Protein AF-A0AB36IPS3-F1 (afdb_monomer_lite)

Radius of gyration: 16.65 Å; chains: 1; bounding box: 32×24×47 Å

Structure (mmCIF, N/CA/C/O backbone):
data_AF-A0AB36IPS3-F1
#
_entry.id   AF-A0AB36IPS3-F1
#
loop_
_atom_site.group_PDB
_atom_site.id
_atom_site.type_symbol
_atom_site.label_atom_id
_atom_site.label_alt_id
_atom_site.label_comp_id
_atom_site.label_asym_id
_atom_site.label_entity_id
_atom_site.label_seq_id
_atom_site.pdbx_PDB_ins_code
_atom_site.Cartn_x
_atom_site.Cartn_y
_atom_site.Cartn_z
_atom_site.occupancy
_atom_site.B_iso_or_equiv
_atom_site.auth_seq_id
_atom_site.auth_comp_id
_atom_site.auth_asym_id
_atom_site.auth_atom_id
_atom_site.pdbx_PDB_model_num
ATOM 1 N N . MET A 1 1 ? 14.909 13.369 -25.166 1.00 39.19 1 MET A N 1
ATOM 2 C CA . MET A 1 1 ? 14.500 13.444 -23.744 1.00 39.19 1 MET A CA 1
ATOM 3 C C . MET A 1 1 ? 14.930 12.143 -23.071 1.00 39.19 1 MET A C 1
ATOM 5 O O . MET A 1 1 ? 14.485 11.101 -23.540 1.00 39.19 1 MET A O 1
ATOM 9 N N . PRO A 1 2 ? 15.849 12.145 -22.088 1.00 43.81 2 PRO A N 1
ATOM 10 C CA . PRO A 1 2 ? 16.421 10.907 -21.561 1.00 43.81 2 PRO A CA 1
ATOM 11 C C . PRO A 1 2 ? 15.409 10.169 -20.670 1.00 43.81 2 PRO A C 1
ATOM 13 O O . PRO A 1 2 ? 14.888 10.717 -19.700 1.00 43.81 2 PRO A O 1
ATOM 16 N N . SER A 1 3 ? 15.154 8.903 -20.998 1.00 55.09 3 SER A N 1
ATOM 17 C CA . SER A 1 3 ? 14.115 8.020 -20.442 1.00 55.09 3 SER A CA 1
ATOM 18 C C . SER A 1 3 ? 14.199 7.706 -18.934 1.00 55.09 3 SER A C 1
ATOM 20 O O . SER A 1 3 ? 13.353 6.970 -18.426 1.00 55.09 3 SER A O 1
ATOM 22 N N . ASN A 1 4 ? 15.171 8.256 -18.195 1.00 53.03 4 ASN A N 1
ATOM 23 C CA . ASN A 1 4 ? 15.374 7.975 -16.765 1.00 53.03 4 ASN A CA 1
ATOM 24 C C . ASN A 1 4 ? 14.570 8.876 -15.814 1.00 53.03 4 ASN A C 1
ATOM 26 O O . ASN A 1 4 ? 14.280 8.453 -14.697 1.00 53.03 4 ASN A O 1
ATOM 30 N N . ALA A 1 5 ? 14.153 10.074 -16.236 1.00 54.12 5 ALA A N 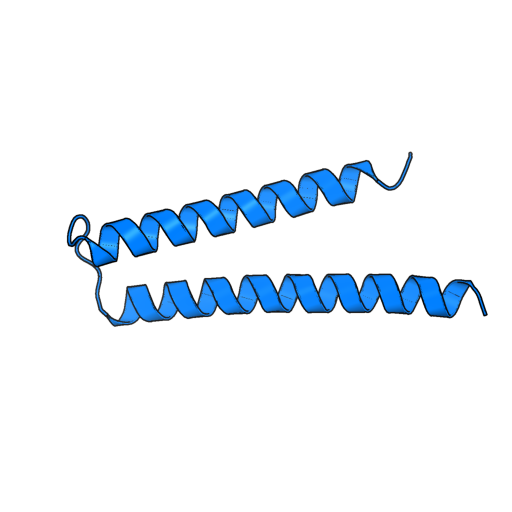1
ATOM 31 C CA . ALA A 1 5 ? 13.384 10.974 -15.367 1.00 54.12 5 ALA A CA 1
ATOM 32 C C . ALA A 1 5 ? 11.990 10.410 -15.019 1.00 54.12 5 ALA A C 1
ATOM 34 O O . ALA A 1 5 ? 11.525 10.541 -13.891 1.00 54.12 5 ALA A O 1
ATOM 35 N N . LEU A 1 6 ? 11.358 9.701 -15.962 1.00 55.09 6 LEU A N 1
ATOM 36 C CA . LEU A 1 6 ? 10.015 9.131 -15.790 1.00 55.09 6 LEU A CA 1
ATOM 37 C C . LEU A 1 6 ? 9.973 8.003 -14.751 1.00 55.09 6 LEU A C 1
ATOM 39 O O . LEU A 1 6 ? 8.980 7.852 -14.044 1.00 55.09 6 LEU A O 1
ATOM 43 N N . VAL A 1 7 ? 11.059 7.230 -14.633 1.00 57.78 7 VAL A N 1
ATOM 44 C CA . VAL A 1 7 ? 11.161 6.156 -13.633 1.00 57.78 7 VAL A CA 1
ATOM 45 C C . VAL A 1 7 ? 11.228 6.748 -12.230 1.00 57.78 7 VAL A C 1
ATOM 47 O O . VAL A 1 7 ? 10.515 6.280 -11.349 1.00 57.78 7 VAL A O 1
ATOM 50 N N . GLY A 1 8 ? 12.011 7.817 -12.046 1.00 66.44 8 GLY A N 1
ATOM 51 C CA . GLY A 1 8 ? 12.110 8.519 -10.766 1.00 66.44 8 GLY A CA 1
ATOM 52 C C . GLY A 1 8 ? 10.775 9.117 -10.316 1.00 66.44 8 GLY A C 1
ATOM 53 O O . GLY A 1 8 ? 10.389 8.955 -9.163 1.00 66.44 8 GLY A O 1
ATOM 54 N N . THR A 1 9 ? 10.025 9.748 -11.226 1.00 71.44 9 THR A N 1
ATOM 55 C CA . THR A 1 9 ? 8.719 10.340 -10.890 1.00 71.44 9 THR A CA 1
ATOM 56 C C . THR A 1 9 ? 7.663 9.285 -10.561 1.00 71.44 9 THR A C 1
ATOM 58 O O . THR A 1 9 ? 6.871 9.478 -9.641 1.00 71.44 9 THR A O 1
ATOM 61 N N . TRP A 1 10 ? 7.646 8.164 -11.285 1.00 70.81 10 TRP A N 1
ATOM 62 C CA . TRP A 1 10 ? 6.677 7.095 -11.050 1.00 70.81 10 TRP A CA 1
ATOM 63 C C . TRP A 1 10 ? 6.959 6.328 -9.751 1.00 70.81 10 TRP A C 1
ATOM 65 O O . TRP A 1 10 ? 6.038 6.135 -8.958 1.00 70.81 10 TRP A O 1
ATOM 75 N N . LEU A 1 11 ? 8.228 5.996 -9.470 1.00 74.38 11 LEU A N 1
ATOM 76 C CA . LEU A 1 11 ? 8.617 5.403 -8.185 1.00 74.38 11 LEU A CA 1
ATOM 77 C C . LEU A 1 11 ? 8.262 6.317 -7.015 1.00 74.38 11 LEU A C 1
ATOM 79 O O . LEU A 1 11 ? 7.748 5.835 -6.013 1.00 74.38 11 LEU A O 1
ATOM 83 N N . LYS A 1 12 ? 8.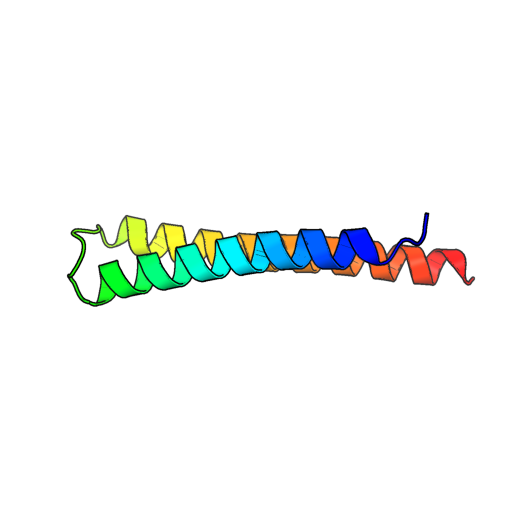496 7.628 -7.148 1.00 79.75 12 LYS A N 1
ATOM 84 C CA . LYS A 1 12 ? 8.179 8.591 -6.089 1.00 79.75 12 LYS A CA 1
ATOM 85 C C . LYS A 1 12 ? 6.691 8.570 -5.732 1.00 79.75 12 LYS A C 1
ATOM 87 O O . LYS A 1 12 ? 6.363 8.401 -4.565 1.00 79.75 12 LYS A O 1
ATOM 92 N N . ARG A 1 13 ? 5.806 8.627 -6.737 1.00 80.56 13 ARG A N 1
ATOM 93 C CA . ARG A 1 13 ? 4.345 8.565 -6.535 1.00 80.56 13 ARG A CA 1
ATOM 94 C C . ARG A 1 13 ? 3.905 7.269 -5.865 1.00 80.56 13 ARG A C 1
ATOM 96 O O . ARG A 1 13 ? 3.039 7.276 -4.998 1.00 80.56 13 ARG A O 1
ATOM 103 N N . PHE A 1 14 ? 4.503 6.159 -6.276 1.00 79.19 14 PHE A N 1
ATOM 104 C CA . PHE A 1 14 ? 4.213 4.854 -5.704 1.00 79.19 14 PHE A CA 1
ATOM 105 C C . PHE A 1 14 ? 4.667 4.756 -4.244 1.00 79.19 14 PHE A C 1
ATOM 107 O O . PHE A 1 14 ? 3.944 4.240 -3.397 1.00 79.19 14 PHE A O 1
ATOM 114 N N . PHE A 1 15 ? 5.849 5.291 -3.941 1.00 80.06 15 PHE A N 1
ATOM 115 C CA . PHE A 1 15 ? 6.403 5.323 -2.593 1.00 80.06 15 PHE A CA 1
ATOM 116 C C . PHE A 1 15 ? 5.595 6.237 -1.667 1.00 80.06 15 PHE A C 1
ATOM 118 O O . PHE A 1 15 ? 5.332 5.871 -0.528 1.00 80.06 15 PHE A O 1
ATOM 125 N N . GLU A 1 16 ? 5.150 7.392 -2.169 1.00 85.00 16 GLU A N 1
ATOM 126 C CA . GLU A 1 16 ? 4.237 8.300 -1.466 1.00 85.00 16 GLU A CA 1
ATOM 127 C C . GLU A 1 16 ? 2.916 7.594 -1.134 1.00 85.00 16 GLU A C 1
ATOM 129 O O . GLU A 1 16 ? 2.527 7.569 0.031 1.00 85.00 16 GLU A O 1
ATOM 134 N N . LYS A 1 17 ? 2.289 6.922 -2.112 1.00 83.94 17 LYS A N 1
ATOM 135 C CA . LYS A 1 17 ? 1.046 6.165 -1.887 1.00 83.94 17 LYS A CA 1
ATOM 136 C C . LYS A 1 17 ? 1.238 5.014 -0.893 1.00 83.94 17 LYS A C 1
ATOM 138 O O . LYS A 1 17 ? 0.393 4.788 -0.036 1.00 83.94 17 LYS A O 1
ATOM 143 N N . HIS A 1 18 ? 2.355 4.295 -0.979 1.00 83.06 18 HIS A N 1
ATOM 144 C CA . HIS A 1 18 ? 2.683 3.244 -0.018 1.00 83.06 18 HIS A CA 1
ATOM 145 C C . HIS A 1 18 ? 2.878 3.806 1.396 1.00 83.06 18 HIS A C 1
ATOM 147 O O . HIS A 1 18 ? 2.382 3.214 2.347 1.00 83.06 18 HIS A O 1
ATOM 153 N N . ASN A 1 19 ? 3.589 4.927 1.545 1.00 85.06 19 ASN A N 1
ATOM 154 C CA . ASN A 1 19 ? 3.792 5.576 2.842 1.00 85.06 19 ASN A CA 1
ATOM 155 C C . ASN A 1 19 ? 2.482 6.071 3.454 1.00 85.06 19 ASN A C 1
ATOM 157 O O . ASN A 1 19 ? 2.296 5.931 4.658 1.00 85.06 19 ASN A O 1
ATOM 161 N N . GLU A 1 20 ? 1.586 6.629 2.642 1.00 88.25 20 GLU A N 1
ATOM 162 C CA . GLU A 1 20 ? 0.262 7.062 3.093 1.00 88.25 20 GLU A CA 1
ATOM 163 C C . GLU A 1 20 ? -0.548 5.874 3.627 1.00 88.25 20 GLU A C 1
ATOM 165 O O . GLU A 1 20 ? -1.015 5.916 4.763 1.00 88.25 20 GLU A O 1
ATOM 170 N N . LEU A 1 21 ? -0.595 4.768 2.875 1.00 85.25 21 LEU A N 1
ATOM 171 C CA . LEU A 1 21 ? -1.249 3.530 3.310 1.00 85.25 21 LEU A CA 1
ATOM 172 C C . LEU A 1 21 ? -0.622 2.949 4.583 1.00 85.25 21 LEU A C 1
ATOM 174 O O . LEU A 1 21 ? -1.337 2.472 5.458 1.00 85.25 21 LEU A O 1
ATOM 178 N N . ASP A 1 22 ? 0.706 2.964 4.701 1.00 85.50 22 ASP A N 1
ATOM 179 C CA . ASP A 1 22 ? 1.402 2.448 5.885 1.00 85.50 22 ASP A CA 1
ATOM 180 C C . ASP A 1 22 ? 1.086 3.289 7.128 1.00 85.50 22 ASP A C 1
ATOM 182 O O . ASP A 1 22 ? 0.810 2.752 8.200 1.00 85.50 22 ASP A O 1
ATOM 186 N N . HIS A 1 23 ? 1.059 4.613 6.964 1.00 86.88 23 HIS A N 1
ATOM 187 C CA . HIS A 1 23 ? 0.705 5.546 8.023 1.00 86.88 23 HIS A CA 1
ATOM 188 C C . HIS A 1 23 ? -0.756 5.388 8.453 1.00 86.88 23 HIS A C 1
ATOM 190 O O . HIS A 1 23 ? -1.045 5.360 9.648 1.00 86.88 23 HIS A O 1
ATOM 196 N N . GLU A 1 24 ? -1.666 5.221 7.495 1.00 84.81 24 GLU A N 1
ATOM 197 C CA . GLU A 1 24 ? -3.083 5.006 7.763 1.00 84.81 24 GLU A CA 1
ATOM 198 C C . GLU A 1 24 ? -3.311 3.674 8.493 1.00 84.81 24 GLU A C 1
ATOM 200 O O . GLU A 1 24 ? -3.924 3.659 9.559 1.00 84.81 24 GLU A O 1
ATOM 205 N N . ILE A 1 25 ? -2.701 2.577 8.022 1.00 84.25 25 ILE A N 1
ATOM 206 C CA . ILE A 1 25 ? -2.722 1.278 8.716 1.00 84.25 25 ILE A CA 1
ATOM 207 C C . ILE A 1 25 ? -2.182 1.421 10.142 1.00 84.25 25 ILE A C 1
ATOM 209 O O . ILE A 1 25 ? -2.793 0.901 11.074 1.00 84.25 25 ILE A O 1
ATOM 213 N N . LYS A 1 26 ? -1.065 2.130 10.335 1.00 85.31 26 LYS A N 1
ATOM 214 C CA . LYS A 1 26 ? -0.479 2.335 11.663 1.00 85.31 26 LYS A CA 1
ATOM 215 C C . LYS A 1 26 ? -1.436 3.089 12.588 1.00 85.31 26 LYS A C 1
ATOM 217 O O . LYS A 1 26 ? -1.673 2.630 13.701 1.00 85.31 26 LYS 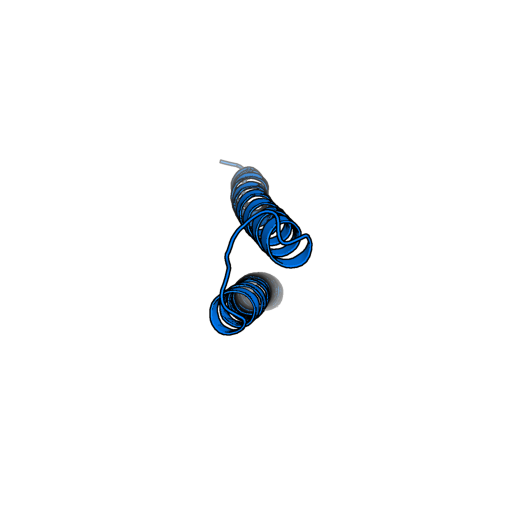A O 1
ATOM 222 N N . ASN A 1 27 ? -2.045 4.179 12.121 1.00 85.38 27 ASN A N 1
ATOM 223 C CA . ASN A 1 27 ? -3.016 4.950 12.904 1.00 85.38 27 ASN A CA 1
ATOM 224 C C . ASN A 1 27 ? -4.245 4.109 13.283 1.00 85.38 27 ASN A C 1
ATOM 226 O O . ASN A 1 27 ? -4.748 4.203 14.404 1.00 85.38 27 ASN A O 1
ATOM 230 N N . MET A 1 28 ? -4.702 3.244 12.378 1.00 83.94 28 MET A N 1
ATOM 231 C CA . MET A 1 28 ? -5.791 2.301 12.641 1.00 83.94 28 MET A CA 1
ATOM 232 C C . MET A 1 28 ? -5.389 1.209 13.645 1.00 83.94 28 MET A C 1
ATOM 234 O O . MET A 1 28 ? -6.171 0.849 14.522 1.00 83.94 28 MET A O 1
ATOM 238 N N . GLN A 1 29 ? -4.158 0.693 13.561 1.00 79.56 29 GLN A N 1
ATOM 239 C CA . GLN A 1 29 ? -3.637 -0.312 14.494 1.00 79.56 29 GLN A CA 1
ATOM 240 C C . GLN A 1 29 ? -3.424 0.246 15.903 1.00 79.56 29 GLN A C 1
ATOM 242 O O . GLN A 1 29 ? -3.714 -0.440 16.883 1.00 79.56 29 GLN A O 1
ATOM 247 N N . GLU A 1 30 ? -2.962 1.491 16.017 1.00 84.50 30 GLU A N 1
ATOM 248 C CA . GLU A 1 30 ? -2.776 2.170 17.302 1.00 84.50 30 GLU A CA 1
ATOM 249 C C . GLU A 1 30 ? -4.105 2.634 17.931 1.00 84.50 30 GLU A C 1
ATOM 251 O O . GLU A 1 30 ? -4.091 3.308 18.957 1.00 84.50 30 GLU A O 1
ATOM 256 N N . ASN A 1 31 ? -5.261 2.259 17.354 1.00 77.38 31 ASN A N 1
ATOM 257 C CA . ASN A 1 31 ? -6.596 2.728 17.757 1.00 77.38 31 ASN A CA 1
ATOM 258 C C . ASN A 1 31 ? -6.724 4.266 17.762 1.00 77.38 31 ASN A C 1
ATOM 260 O O . ASN A 1 31 ? -7.624 4.818 18.392 1.00 77.38 31 ASN A O 1
ATOM 264 N N . ILE A 1 32 ? -5.842 4.969 17.044 1.00 75.00 32 ILE A N 1
ATOM 265 C CA . ILE A 1 32 ? -5.887 6.428 16.886 1.00 75.00 32 ILE A CA 1
ATOM 266 C C . ILE A 1 32 ? -7.066 6.802 15.981 1.00 75.00 32 ILE A C 1
ATOM 268 O O . ILE A 1 32 ? -7.725 7.816 16.199 1.00 75.00 32 ILE A O 1
ATOM 272 N N . GLN A 1 33 ? -7.359 5.954 14.991 1.00 72.75 33 GLN A N 1
ATOM 273 C CA . GLN A 1 33 ? -8.498 6.096 14.093 1.00 72.75 33 GLN A CA 1
ATOM 274 C C . GLN A 1 33 ? -9.434 4.891 14.239 1.00 72.75 33 GLN A C 1
ATOM 276 O O . GLN A 1 33 ? -8.989 3.744 14.187 1.00 72.75 33 GLN A O 1
ATOM 281 N N . LEU A 1 34 ? -10.736 5.150 14.408 1.00 66.69 34 LEU A N 1
ATOM 282 C CA . LEU A 1 34 ? -11.770 4.117 14.343 1.00 66.69 34 LEU A CA 1
ATOM 283 C C . LEU A 1 34 ? -11.789 3.546 12.927 1.00 66.69 34 LEU A C 1
ATOM 285 O O . LEU A 1 34 ? -12.317 4.170 12.012 1.00 66.69 34 LEU A O 1
ATOM 289 N N . ALA A 1 35 ? -11.204 2.369 12.767 1.00 76.00 35 ALA A N 1
ATOM 290 C CA . ALA A 1 35 ? -11.260 1.612 11.535 1.00 76.00 35 ALA A CA 1
ATOM 291 C C . ALA A 1 35 ? -11.803 0.226 11.807 1.00 76.00 35 ALA A C 1
ATOM 293 O O . ALA A 1 35 ? -11.478 -0.430 12.801 1.00 76.00 35 ALA A O 1
ATOM 294 N N . THR A 1 36 ? -12.641 -0.230 10.894 1.00 78.06 36 THR A N 1
ATOM 295 C CA . THR A 1 36 ? -13.128 -1.597 10.930 1.00 78.06 36 THR A CA 1
ATOM 296 C C . THR A 1 36 ? -12.008 -2.560 10.539 1.00 78.06 36 THR A C 1
ATOM 298 O O . THR A 1 36 ? -11.115 -2.234 9.756 1.00 78.06 36 THR A O 1
ATOM 301 N N . HIS A 1 37 ? -12.063 -3.794 11.049 1.00 76.12 37 HIS A N 1
ATOM 302 C CA . HIS A 1 37 ? -11.134 -4.851 10.630 1.00 76.12 37 HIS A CA 1
ATOM 303 C C . HIS A 1 37 ? -11.097 -4.999 9.097 1.00 76.12 37 HIS A C 1
ATOM 305 O O . HIS A 1 37 ? -10.033 -5.197 8.515 1.00 76.12 37 HIS A O 1
ATOM 311 N N . MET A 1 38 ? -12.250 -4.794 8.450 1.00 79.88 38 MET A N 1
ATOM 312 C CA . MET A 1 38 ? -12.396 -4.798 6.995 1.00 79.88 38 MET A CA 1
ATOM 313 C C . MET A 1 38 ? -11.595 -3.690 6.301 1.00 79.88 38 MET A C 1
ATOM 315 O O . MET A 1 38 ? -11.007 -3.956 5.257 1.00 79.88 38 MET A O 1
ATOM 319 N N . GLU A 1 39 ? -11.532 -2.476 6.855 1.00 82.12 39 GLU A N 1
ATOM 320 C CA . GLU A 1 39 ? -10.715 -1.386 6.296 1.00 82.12 39 GLU A CA 1
ATOM 321 C C . GLU A 1 39 ? -9.223 -1.709 6.384 1.00 82.12 39 GLU A C 1
ATOM 323 O O . GLU A 1 39 ? -8.510 -1.587 5.391 1.00 82.12 39 GLU A O 1
ATOM 328 N N . ILE A 1 40 ? -8.752 -2.226 7.522 1.00 82.06 40 ILE A N 1
ATOM 329 C CA . ILE A 1 40 ? -7.349 -2.641 7.679 1.00 82.06 40 ILE A CA 1
ATOM 330 C C . ILE A 1 40 ? -6.999 -3.762 6.685 1.00 82.06 40 ILE A C 1
ATOM 332 O O . ILE A 1 40 ? -5.923 -3.755 6.079 1.00 82.06 40 ILE A O 1
ATOM 336 N N . GLU A 1 41 ? -7.894 -4.732 6.492 1.00 84.81 41 GLU A N 1
ATOM 337 C CA . GLU A 1 41 ? -7.715 -5.785 5.489 1.00 84.81 41 GLU A CA 1
ATOM 338 C C . GLU A 1 41 ? -7.742 -5.246 4.051 1.00 84.81 41 GLU A C 1
ATOM 340 O O . GLU A 1 41 ? -6.944 -5.687 3.218 1.00 84.81 41 GLU A O 1
ATOM 345 N N . ALA A 1 42 ? -8.610 -4.276 3.752 1.00 87.00 42 ALA A N 1
ATOM 346 C CA . ALA A 1 42 ? -8.6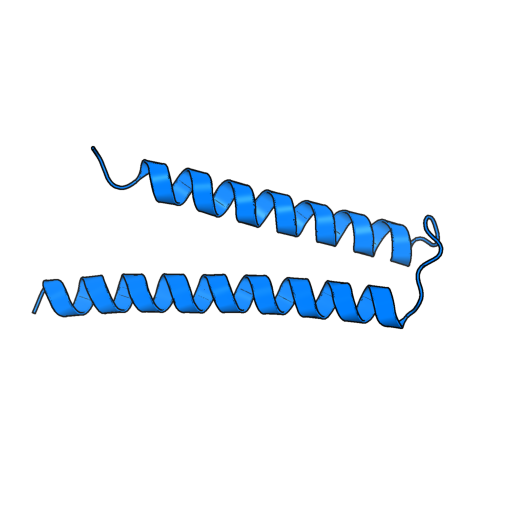65 -3.618 2.451 1.00 87.00 42 ALA A CA 1
ATOM 347 C C . ALA A 1 42 ? -7.370 -2.846 2.153 1.00 87.00 42 ALA A C 1
ATOM 349 O O . ALA A 1 42 ? -6.808 -3.006 1.070 1.00 87.00 42 ALA A O 1
ATOM 350 N N . LEU A 1 43 ? -6.835 -2.100 3.124 1.00 84.88 43 LEU A N 1
ATOM 351 C CA . LEU A 1 43 ? -5.567 -1.373 2.990 1.00 84.88 43 LEU A CA 1
ATOM 352 C C . LEU A 1 43 ? -4.382 -2.322 2.776 1.00 84.88 43 LEU A C 1
ATOM 354 O O . LEU A 1 43 ? -3.520 -2.072 1.931 1.00 84.88 43 LEU A O 1
ATOM 358 N N . LYS A 1 44 ? -4.355 -3.463 3.478 1.00 84.00 44 LYS A N 1
ATOM 359 C CA . LYS A 1 44 ? -3.346 -4.510 3.248 1.00 84.00 44 LYS A CA 1
ATOM 360 C C . LYS A 1 44 ? -3.435 -5.102 1.840 1.00 84.00 44 LYS A C 1
ATOM 362 O O . LYS A 1 44 ? -2.398 -5.314 1.212 1.00 84.00 44 LYS A O 1
ATOM 367 N N . LYS A 1 45 ? -4.647 -5.353 1.333 1.00 87.94 45 LYS A N 1
ATOM 368 C CA . LYS A 1 45 ? -4.857 -5.829 -0.045 1.00 87.94 45 LYS A CA 1
ATOM 369 C C . LYS A 1 45 ? -4.434 -4.788 -1.075 1.00 87.94 45 LYS A C 1
ATOM 371 O O . LYS A 1 45 ? -3.775 -5.146 -2.044 1.00 87.94 45 LYS A O 1
ATOM 376 N N . GLU A 1 46 ? -4.747 -3.516 -0.851 1.00 85.62 46 GLU A N 1
ATOM 377 C CA . GLU A 1 46 ? -4.337 -2.431 -1.745 1.00 85.62 46 GLU A CA 1
ATOM 378 C C . GLU A 1 46 ? -2.808 -2.300 -1.787 1.00 85.62 46 GLU A C 1
ATOM 380 O O . GLU A 1 46 ? -2.223 -2.203 -2.864 1.00 85.62 46 GLU A O 1
ATOM 385 N N . LYS A 1 47 ? -2.133 -2.413 -0.635 1.00 83.38 47 LYS A N 1
ATOM 386 C CA . LYS A 1 47 ? -0.664 -2.453 -0.551 1.00 83.38 47 LYS A CA 1
ATOM 387 C C . LYS A 1 47 ? -0.066 -3.613 -1.359 1.00 83.38 47 LYS A C 1
ATOM 389 O O . LYS A 1 47 ? 0.964 -3.439 -2.013 1.00 83.38 47 LYS A O 1
ATOM 394 N N . LEU A 1 48 ? -0.708 -4.784 -1.332 1.00 87.19 48 LEU A N 1
ATOM 395 C CA . LEU A 1 48 ? -0.296 -5.943 -2.126 1.00 87.19 48 LEU A CA 1
ATOM 396 C C . LEU A 1 48 ? -0.514 -5.707 -3.627 1.00 87.19 48 LEU A C 1
ATOM 398 O O . LEU A 1 48 ? 0.423 -5.886 -4.397 1.00 87.19 48 LEU A O 1
ATOM 402 N N . ARG A 1 49 ? -1.693 -5.215 -4.027 1.00 86.38 49 ARG A N 1
ATOM 403 C CA . ARG A 1 49 ? -2.023 -4.913 -5.430 1.00 86.38 49 ARG A CA 1
ATOM 404 C C . ARG A 1 49 ? -1.048 -3.914 -6.042 1.00 86.38 49 ARG A C 1
ATOM 406 O O . ARG A 1 49 ? -0.564 -4.108 -7.147 1.00 86.38 49 ARG A O 1
ATOM 413 N N . ILE A 1 50 ? -0.720 -2.869 -5.288 1.00 82.31 50 ILE A N 1
ATOM 414 C CA . ILE A 1 50 ? 0.287 -1.869 -5.641 1.00 82.31 50 ILE A CA 1
ATOM 415 C C . ILE A 1 50 ? 1.619 -2.573 -5.951 1.00 82.31 50 ILE A C 1
ATOM 417 O O . ILE A 1 50 ? 2.190 -2.381 -7.025 1.00 82.31 50 ILE A O 1
ATOM 421 N N . LYS A 1 51 ? 2.093 -3.466 -5.073 1.00 81.62 51 LYS A N 1
ATOM 422 C CA . LYS A 1 51 ? 3.322 -4.245 -5.301 1.00 81.62 51 LYS A CA 1
ATOM 423 C C . LYS A 1 51 ? 3.243 -5.140 -6.547 1.00 81.62 51 LYS A C 1
ATOM 425 O O . LYS A 1 51 ? 4.235 -5.213 -7.273 1.00 81.62 51 LYS A O 1
ATOM 430 N N . ASP A 1 52 ? 2.099 -5.772 -6.795 1.00 86.44 52 ASP A N 1
ATOM 431 C CA . ASP A 1 52 ? 1.875 -6.613 -7.977 1.00 86.44 52 ASP A CA 1
ATOM 432 C C . ASP A 1 52 ? 1.910 -5.791 -9.273 1.00 86.44 52 ASP A C 1
ATOM 434 O O . ASP A 1 52 ? 2.658 -6.136 -10.184 1.00 86.44 52 ASP A O 1
ATOM 438 N N . GLU A 1 53 ? 1.233 -4.641 -9.325 1.00 83.75 53 GLU A N 1
ATOM 439 C CA . GLU A 1 53 ? 1.279 -3.730 -10.481 1.00 83.75 53 GLU A CA 1
ATOM 440 C C . GLU A 1 53 ? 2.706 -3.246 -10.771 1.00 83.75 53 GLU A C 1
ATOM 442 O O . GLU A 1 53 ? 3.125 -3.131 -11.927 1.00 83.75 53 GLU A O 1
ATOM 447 N N . LEU A 1 54 ? 3.486 -2.980 -9.717 1.00 83.38 54 LEU A N 1
ATOM 448 C CA . LEU A 1 54 ? 4.886 -2.596 -9.867 1.00 83.38 54 LEU A CA 1
ATOM 449 C C . LEU A 1 54 ? 5.719 -3.742 -10.437 1.00 83.38 54 LEU A C 1
ATOM 451 O O . LEU A 1 54 ? 6.582 -3.510 -11.287 1.00 83.38 54 LEU A O 1
ATOM 455 N N . TYR A 1 55 ? 5.462 -4.964 -9.973 1.00 85.81 55 TYR A N 1
ATOM 456 C CA . TYR A 1 55 ? 6.132 -6.164 -10.450 1.00 85.81 55 TYR A CA 1
ATOM 457 C C . TYR A 1 55 ? 5.800 -6.448 -11.918 1.00 85.81 55 TYR A C 1
ATOM 459 O O . TYR A 1 55 ? 6.723 -6.638 -12.707 1.00 85.81 55 TYR A O 1
ATOM 467 N N . GLU A 1 56 ? 4.524 -6.396 -12.310 1.00 87.38 56 GLU A N 1
ATOM 468 C CA . GLU A 1 56 ? 4.082 -6.551 -13.701 1.00 87.38 56 GLU A CA 1
ATOM 469 C C . GLU 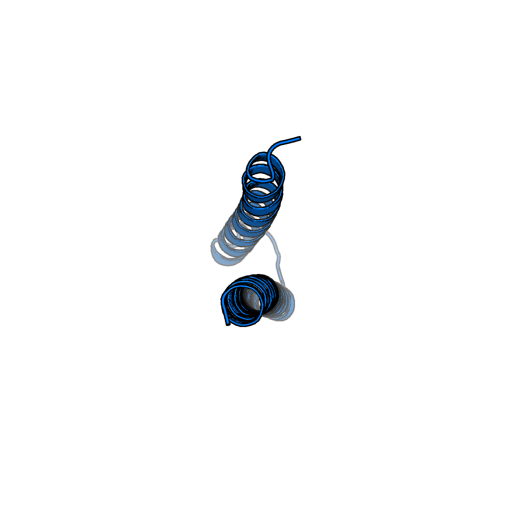A 1 56 ? 4.711 -5.497 -14.614 1.00 87.38 56 GLU A C 1
ATOM 471 O O . GLU A 1 56 ? 5.266 -5.830 -15.665 1.00 87.38 56 GLU A O 1
ATOM 476 N N . TYR A 1 57 ? 4.713 -4.231 -14.190 1.00 83.94 57 TYR A N 1
ATOM 477 C CA . TYR A 1 57 ? 5.358 -3.158 -14.942 1.00 83.94 57 TYR A CA 1
ATOM 478 C C . TYR A 1 57 ? 6.864 -3.401 -15.114 1.00 83.94 57 TYR A C 1
ATOM 480 O O . TYR A 1 57 ? 7.409 -3.216 -16.206 1.00 83.94 57 TYR A O 1
ATOM 488 N N . LEU A 1 58 ? 7.556 -3.844 -14.056 1.00 84.25 58 LEU A N 1
ATOM 489 C CA . LEU A 1 58 ? 8.985 -4.152 -14.117 1.00 84.25 58 LEU A CA 1
ATOM 490 C C . LEU A 1 58 ? 9.261 -5.349 -15.038 1.00 84.25 58 LEU A C 1
ATOM 492 O O . LEU A 1 58 ? 10.174 -5.281 -15.863 1.00 84.25 58 LEU A O 1
ATOM 496 N N . GLN A 1 59 ? 8.459 -6.413 -14.931 1.00 88.19 59 GLN A N 1
ATOM 497 C CA . GLN A 1 59 ? 8.531 -7.603 -15.781 1.00 88.19 59 GLN A CA 1
ATOM 498 C C . GLN A 1 59 ? 8.313 -7.254 -17.252 1.00 88.19 59 GLN A C 1
ATOM 500 O O . GLN A 1 59 ? 9.089 -7.693 -18.105 1.00 88.19 59 GLN A O 1
ATOM 505 N N . GLU A 1 60 ? 7.321 -6.416 -17.566 1.00 86.06 60 GLU A N 1
ATOM 506 C CA . GLU A 1 60 ? 7.081 -5.947 -18.931 1.00 86.06 60 GLU A CA 1
ATOM 507 C C . GLU A 1 60 ? 8.309 -5.199 -19.463 1.00 86.06 60 GLU A C 1
ATOM 509 O O . GLU A 1 60 ? 8.787 -5.462 -20.571 1.00 86.06 60 GLU A O 1
ATOM 514 N N . LYS A 1 61 ? 8.864 -4.288 -18.656 1.00 82.94 61 LYS A N 1
ATOM 515 C CA . LYS A 1 61 ? 10.031 -3.489 -19.034 1.00 82.94 61 LYS A CA 1
ATOM 516 C C . LYS A 1 61 ? 11.263 -4.354 -19.287 1.00 82.94 61 LYS A C 1
ATOM 518 O O . LYS A 1 61 ? 11.931 -4.165 -20.302 1.00 82.94 61 LYS A O 1
ATOM 523 N N . ILE A 1 62 ? 11.542 -5.309 -18.399 1.00 82.12 62 ILE A N 1
ATOM 524 C CA . ILE A 1 62 ? 12.650 -6.264 -18.535 1.00 82.12 62 ILE A CA 1
ATOM 525 C C . ILE A 1 62 ? 12.448 -7.119 -19.789 1.00 82.12 62 ILE A C 1
ATOM 527 O O . ILE A 1 62 ? 13.349 -7.207 -20.620 1.00 82.12 62 ILE A O 1
ATOM 531 N N . THR A 1 63 ? 11.247 -7.665 -19.990 1.00 81.19 63 THR A N 1
ATOM 532 C CA . THR A 1 63 ? 10.904 -8.467 -21.176 1.00 81.19 63 THR A CA 1
ATOM 533 C C . THR A 1 63 ? 11.111 -7.678 -22.470 1.00 81.19 63 THR A C 1
ATOM 535 O O . THR A 1 63 ? 11.664 -8.199 -23.439 1.00 81.19 63 THR A O 1
ATOM 538 N N . ARG A 1 64 ? 10.716 -6.399 -22.497 1.00 78.12 64 ARG A N 1
ATOM 539 C CA . ARG A 1 64 ? 10.937 -5.509 -23.648 1.00 78.12 64 ARG A CA 1
ATOM 540 C C .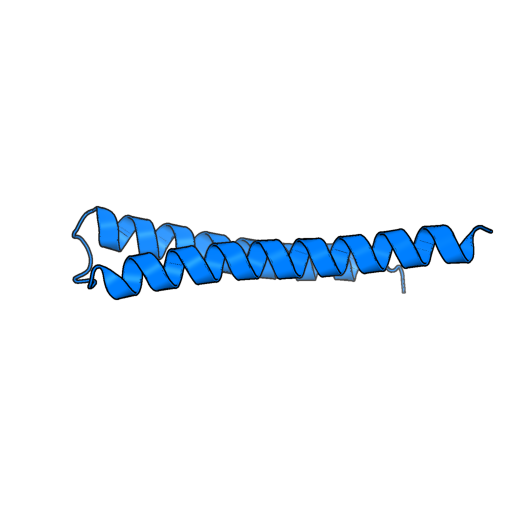 ARG A 1 64 ? 12.418 -5.231 -23.907 1.00 78.12 64 ARG A C 1
ATOM 542 O O . ARG A 1 64 ? 12.804 -5.136 -25.067 1.00 78.12 64 ARG A O 1
ATOM 549 N N . ILE A 1 65 ? 13.246 -5.117 -22.867 1.00 74.75 65 ILE A N 1
ATOM 550 C CA . ILE A 1 65 ? 14.703 -4.953 -23.014 1.00 74.75 65 ILE A CA 1
ATOM 551 C C . ILE A 1 65 ? 15.330 -6.224 -23.607 1.00 74.75 65 ILE A C 1
ATOM 553 O O . ILE A 1 65 ? 16.098 -6.133 -24.566 1.00 74.75 65 ILE A O 1
ATOM 557 N N . VAL A 1 66 ? 14.956 -7.404 -23.100 1.00 73.81 66 VAL A N 1
ATOM 558 C CA . VAL A 1 66 ? 15.470 -8.698 -23.585 1.00 73.81 66 VAL A CA 1
ATOM 559 C C . VAL A 1 66 ? 15.091 -8.932 -25.052 1.00 73.81 66 VAL A C 1
ATOM 561 O O . VAL A 1 66 ? 15.956 -9.270 -25.852 1.00 73.81 66 VAL A O 1
ATOM 564 N N . LYS A 1 67 ? 13.837 -8.661 -25.446 1.00 71.88 67 LYS A N 1
ATOM 565 C CA . LYS A 1 67 ? 13.383 -8.807 -26.845 1.00 71.88 67 LYS A CA 1
ATOM 566 C C . LYS A 1 67 ? 14.030 -7.831 -27.832 1.00 71.88 67 LYS A C 1
ATOM 568 O O . LYS A 1 67 ? 14.000 -8.091 -29.024 1.00 71.88 67 LYS A O 1
ATOM 573 N N . LYS A 1 68 ? 14.560 -6.696 -27.367 1.00 63.78 68 LYS A N 1
ATOM 574 C CA . LYS A 1 68 ? 15.174 -5.672 -28.232 1.00 63.78 68 LYS A CA 1
ATOM 575 C C . LYS A 1 68 ? 16.673 -5.904 -28.470 1.00 63.78 68 LYS A C 1
ATOM 577 O O . LYS A 1 68 ? 17.262 -5.216 -29.295 1.00 63.78 68 LYS A O 1
ATOM 582 N N . THR A 1 69 ? 17.279 -6.827 -27.724 1.00 56.09 69 THR A N 1
ATOM 583 C CA . THR A 1 69 ? 18.724 -7.117 -27.766 1.00 56.09 69 THR A CA 1
ATOM 584 C C . THR A 1 69 ? 19.027 -8.453 -28.465 1.00 56.09 69 THR A C 1
ATOM 586 O O . THR A 1 69 ? 20.193 -8.815 -28.595 1.00 56.09 69 THR A O 1
ATOM 589 N N . GLY A 1 70 ? 17.993 -9.178 -28.908 1.00 49.44 70 GLY A N 1
ATOM 590 C CA . GLY A 1 70 ? 18.092 -10.421 -29.681 1.00 49.44 70 GLY A CA 1
ATOM 591 C C . GLY A 1 70 ? 17.668 -10.240 -31.128 1.00 49.44 70 GLY A C 1
ATOM 592 O O . GLY A 1 70 ? 16.830 -9.344 -31.380 1.00 49.44 70 GLY A O 1
#

Sequence (70 aa):
MPSNALVGTWLKRFFEKHNELDHEIKNMQENIQLATHMEIEALKKEKLRIKDELYEYLQEKITRIVKKTG

Organism: Haemophilus parainfluenzae (NCBI:txid729)

InterPro domains:
  IPR007420 Protein of unknown function DUF465 [PF04325] (12-58)
  IPR038444 DUF465 superfamily [G3DSA:6.10.280.50] (8-66)

Secondary structure (DSSP, 8-state):
--TTHHHHHHHHHHHHHHHHHHHHHHHHHTTSS---HHHHHHHHHHHHHHHHHHHHHHHHHHHHHHHH--

pLDDT: mean 77.37, std 11.47, range [39.19, 88.25]

Foldseek 3Di:
DDPPVVVVVVVVVLVVLLVVLVVVLVCVVVVVDDDDPVVNVVSVVVNVVSVVVVVVVVVVVVVVVVVVVD